Protein AF-A0A7C0WEJ3-F1 (afdb_monomer_lite)

Radius of gyration: 13.52 Å; chains: 1; bounding box: 32×20×32 Å

Structure (mmCIF, N/CA/C/O backbone):
data_AF-A0A7C0WEJ3-F1
#
_entry.id   AF-A0A7C0WEJ3-F1
#
loop_
_atom_site.group_PDB
_atom_site.id
_atom_site.type_symbol
_atom_site.label_atom_id
_atom_site.label_alt_id
_atom_site.label_comp_id
_atom_site.label_asym_id
_atom_site.label_entity_id
_atom_site.label_seq_id
_atom_site.pdbx_PDB_ins_code
_atom_site.Cartn_x
_atom_site.Cartn_y
_atom_site.Cartn_z
_atom_site.occupancy
_atom_site.B_iso_or_equiv
_atom_site.auth_seq_id
_atom_site.auth_comp_id
_atom_site.auth_asym_id
_atom_site.auth_atom_id
_atom_site.pdbx_PDB_model_num
ATOM 1 N N . ASP A 1 1 ? 7.192 -5.889 -11.028 1.00 75.38 1 ASP A N 1
ATOM 2 C CA . ASP A 1 1 ? 7.143 -7.212 -11.688 1.00 75.38 1 ASP A CA 1
ATOM 3 C C . ASP A 1 1 ? 6.064 -8.147 -11.174 1.00 75.38 1 ASP A C 1
ATOM 5 O O . ASP A 1 1 ? 5.527 -8.858 -12.004 1.00 75.38 1 ASP A O 1
ATOM 9 N N . LEU A 1 2 ? 5.687 -8.134 -9.884 1.00 83.81 2 LEU A N 1
ATOM 10 C CA . LEU A 1 2 ? 4.590 -8.990 -9.386 1.00 83.81 2 LEU A CA 1
ATOM 11 C C . LEU A 1 2 ? 3.314 -8.896 -10.243 1.00 83.81 2 LEU A C 1
ATOM 13 O O . LEU A 1 2 ? 2.799 -9.922 -10.659 1.00 83.81 2 LEU A O 1
ATOM 17 N N . MET A 1 3 ? 2.887 -7.687 -10.629 1.00 87.44 3 MET A N 1
ATOM 18 C CA . MET A 1 3 ? 1.745 -7.527 -11.544 1.00 87.44 3 MET A CA 1
ATOM 19 C C . MET A 1 3 ? 1.943 -8.252 -12.882 1.00 87.44 3 MET A C 1
ATOM 21 O O . MET A 1 3 ? 1.078 -9.018 -13.286 1.00 87.44 3 MET A O 1
ATOM 25 N N . ASN A 1 4 ? 3.094 -8.064 -13.530 1.00 84.00 4 ASN A N 1
ATOM 26 C CA . ASN A 1 4 ? 3.393 -8.644 -14.845 1.00 84.00 4 ASN A CA 1
ATOM 27 C C . ASN A 1 4 ? 3.524 -10.174 -14.812 1.00 84.00 4 ASN A C 1
ATOM 29 O O . ASN A 1 4 ? 3.320 -10.813 -15.841 1.00 84.00 4 ASN A O 1
ATOM 33 N N . LEU A 1 5 ? 3.873 -10.747 -13.654 1.00 86.88 5 LEU A N 1
ATOM 34 C CA . LEU A 1 5 ? 4.087 -12.183 -13.480 1.00 86.88 5 LEU A CA 1
ATOM 35 C C . LEU A 1 5 ? 2.846 -12.919 -12.961 1.00 86.88 5 LEU A C 1
ATOM 37 O O . LEU A 1 5 ? 2.505 -13.974 -13.484 1.00 86.88 5 LEU A O 1
ATOM 41 N N . SER A 1 6 ? 2.205 -12.402 -11.913 1.00 89.44 6 SER A N 1
ATOM 42 C CA . SER A 1 6 ? 1.169 -13.115 -11.156 1.00 89.44 6 SER A CA 1
ATOM 43 C C . SER A 1 6 ? -0.200 -12.439 -11.180 1.00 89.44 6 SER A C 1
ATOM 45 O O . SER A 1 6 ? -1.115 -12.929 -10.528 1.00 89.44 6 SER A O 1
ATOM 47 N N . GLY A 1 7 ? -0.356 -11.309 -11.879 1.00 87.06 7 GLY A N 1
ATOM 48 C CA . GLY A 1 7 ? -1.636 -10.597 -11.985 1.00 87.06 7 GLY A CA 1
ATOM 49 C C . GLY A 1 7 ? -2.085 -9.887 -10.702 1.00 87.06 7 GLY A C 1
ATOM 50 O O . GLY A 1 7 ? -3.161 -9.300 -10.674 1.00 87.06 7 GLY A O 1
ATOM 51 N N . PHE A 1 8 ? -1.270 -9.899 -9.642 1.00 90.75 8 PHE A N 1
ATOM 52 C CA . PHE A 1 8 ? -1.530 -9.150 -8.413 1.00 90.75 8 PHE A CA 1
ATOM 53 C C . PHE A 1 8 ? -0.232 -8.628 -7.793 1.00 90.75 8 PHE A C 1
ATOM 55 O O . PHE A 1 8 ? 0.866 -9.111 -8.069 1.00 90.75 8 PHE A O 1
ATOM 62 N N . CYS A 1 9 ? -0.348 -7.626 -6.927 1.00 92.56 9 CYS A N 1
ATOM 63 C CA . CYS A 1 9 ? 0.769 -7.086 -6.159 1.00 92.56 9 CYS A CA 1
ATOM 64 C C . CYS A 1 9 ? 0.319 -6.640 -4.766 1.00 92.56 9 CYS A C 1
ATOM 66 O O . CYS A 1 9 ? -0.839 -6.797 -4.388 1.00 92.56 9 CYS A O 1
ATOM 68 N N . ARG A 1 10 ? 1.230 -6.024 -4.008 1.00 94.00 10 ARG A N 1
ATOM 69 C CA . ARG A 1 10 ? 0.943 -5.482 -2.671 1.00 94.00 10 ARG A CA 1
ATOM 70 C C . ARG A 1 10 ? -0.226 -4.489 -2.659 1.00 94.00 10 ARG A C 1
ATOM 72 O O . ARG A 1 10 ? -0.9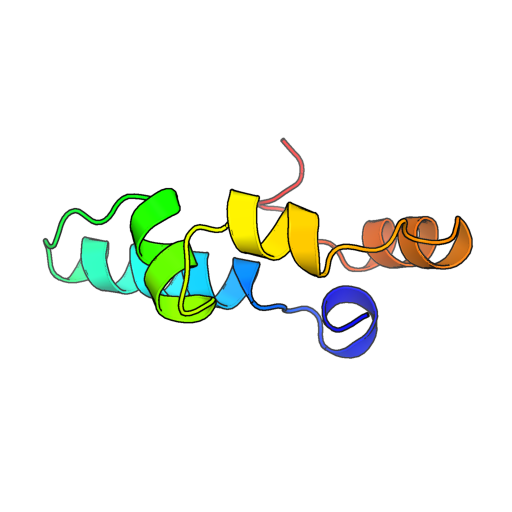92 -4.481 -1.707 1.00 94.00 10 ARG A O 1
ATOM 79 N N . ASN A 1 11 ? -0.417 -3.704 -3.722 1.00 93.31 11 ASN A N 1
ATOM 80 C CA . ASN A 1 11 ? -1.565 -2.795 -3.810 1.00 93.31 11 ASN A CA 1
ATOM 81 C C . ASN A 1 11 ? -2.897 -3.545 -3.971 1.00 93.31 11 ASN A C 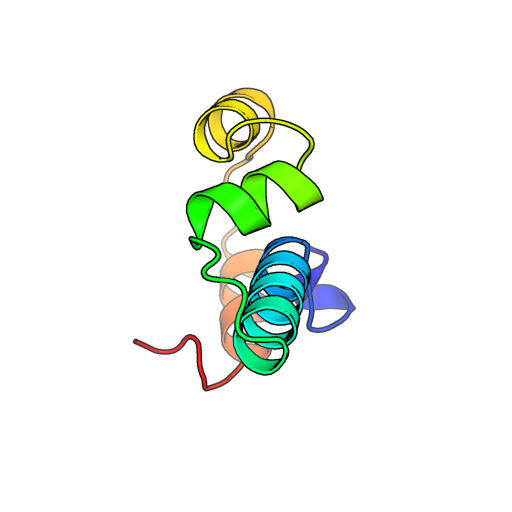1
ATOM 83 O O . ASN A 1 11 ? -3.896 -3.102 -3.418 1.00 93.31 11 ASN A O 1
ATOM 87 N N . CYS A 1 12 ? -2.909 -4.684 -4.670 1.00 94.38 12 CYS A N 1
ATOM 88 C CA . CYS A 1 12 ? -4.093 -5.544 -4.761 1.00 94.38 12 CYS A CA 1
ATOM 89 C C . CYS A 1 12 ? -4.427 -6.138 -3.390 1.00 94.38 12 CYS A C 1
ATOM 91 O O . CYS A 1 12 ? -5.572 -6.075 -2.965 1.00 94.38 12 CYS A O 1
ATOM 93 N N . LEU A 1 13 ? -3.409 -6.616 -2.662 1.00 95.56 13 LEU A N 1
ATOM 94 C CA . LEU A 1 13 ? -3.582 -7.112 -1.293 1.00 95.56 13 LEU A CA 1
ATOM 95 C C . LEU A 1 13 ? -4.145 -6.030 -0.360 1.00 95.56 13 LEU A C 1
ATOM 97 O O . LEU A 1 13 ? -5.032 -6.320 0.433 1.00 95.56 13 LEU A O 1
ATOM 101 N N . ALA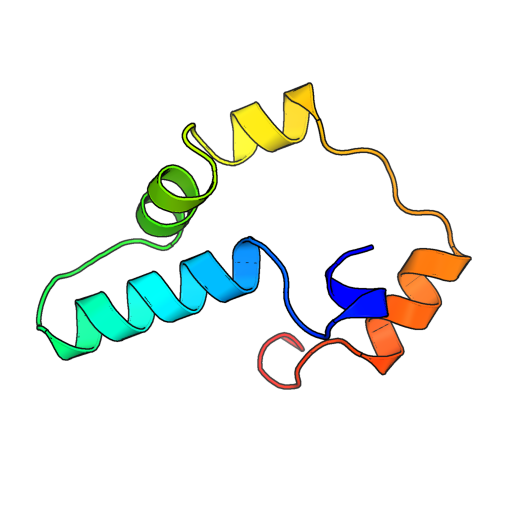 A 1 14 ? -3.667 -4.786 -0.476 1.00 96.50 14 ALA A N 1
ATOM 102 C CA . ALA A 1 14 ? -4.180 -3.668 0.314 1.00 96.50 14 ALA A CA 1
ATOM 103 C C . ALA A 1 14 ? -5.654 -3.364 -0.005 1.00 96.50 14 ALA A C 1
ATOM 105 O O . ALA A 1 14 ? -6.446 -3.174 0.915 1.00 96.50 14 ALA A O 1
ATOM 106 N N . ASN A 1 15 ? -6.039 -3.380 -1.286 1.00 94.69 15 ASN A N 1
ATOM 107 C CA . ASN A 1 15 ? -7.436 -3.207 -1.687 1.00 94.69 15 ASN A CA 1
ATOM 108 C C . ASN A 1 15 ? -8.319 -4.333 -1.127 1.00 94.69 15 ASN A C 1
ATOM 110 O O . ASN A 1 15 ? -9.294 -4.038 -0.449 1.00 94.69 15 ASN A O 1
ATOM 114 N N . TRP A 1 16 ? -7.937 -5.603 -1.302 1.00 96.19 16 TRP A N 1
ATOM 115 C CA . TRP A 1 16 ? -8.709 -6.736 -0.775 1.00 96.19 16 TRP A CA 1
ATOM 116 C C . TRP A 1 16 ? -8.827 -6.713 0.749 1.00 96.19 16 TRP A C 1
ATOM 118 O O . TRP A 1 16 ? -9.876 -7.043 1.293 1.00 96.19 16 TRP A O 1
ATOM 128 N N . TYR A 1 17 ? -7.770 -6.295 1.451 1.00 97.12 17 TYR A N 1
ATOM 129 C CA . TYR A 1 17 ? -7.808 -6.139 2.902 1.00 97.12 17 TYR A CA 1
ATOM 130 C C . TYR A 1 17 ? -8.810 -5.059 3.325 1.00 97.12 17 TYR A C 1
ATOM 132 O O . TYR A 1 17 ? -9.587 -5.261 4.256 1.00 97.12 17 TYR A O 1
ATOM 140 N N . ARG A 1 18 ? -8.813 -3.921 2.623 1.00 96.81 18 ARG A N 1
ATOM 141 C CA . ARG A 1 18 ? -9.773 -2.839 2.844 1.00 96.81 18 ARG A CA 1
ATOM 142 C C . ARG A 1 18 ? -11.203 -3.285 2.568 1.00 96.81 18 ARG A C 1
ATOM 144 O O . ARG A 1 18 ? -12.080 -3.038 3.386 1.00 96.81 18 ARG A O 1
ATOM 151 N N . ASP A 1 19 ? -11.433 -3.951 1.446 1.00 95.75 19 ASP A N 1
ATOM 152 C CA . ASP A 1 19 ? -12.768 -4.394 1.059 1.00 95.75 19 ASP A CA 1
ATOM 153 C C . ASP A 1 19 ? -13.307 -5.418 2.081 1.00 95.75 19 ASP A C 1
ATOM 155 O O . ASP A 1 19 ? -14.429 -5.271 2.562 1.00 95.75 19 ASP A O 1
ATOM 159 N N . ALA A 1 20 ? -12.465 -6.342 2.560 1.00 97.56 20 ALA A N 1
ATOM 160 C CA . ALA A 1 20 ? -12.812 -7.267 3.643 1.00 97.56 20 ALA A CA 1
ATOM 161 C C . ALA A 1 20 ? -13.062 -6.578 5.003 1.00 97.56 20 ALA A C 1
ATOM 163 O O . ALA A 1 20 ? -13.828 -7.089 5.824 1.00 97.56 20 ALA A O 1
ATOM 164 N N . ALA A 1 21 ? -12.411 -5.443 5.282 1.00 96.75 21 ALA A N 1
ATOM 165 C CA . ALA A 1 21 ? -12.692 -4.632 6.469 1.00 96.75 21 ALA A CA 1
ATOM 166 C C . ALA A 1 21 ? -14.064 -3.946 6.350 1.00 96.75 21 ALA A C 1
ATOM 168 O O . ALA A 1 21 ? -14.880 -4.040 7.271 1.00 96.75 21 ALA A O 1
ATOM 169 N N . ASN A 1 22 ? -14.353 -3.367 5.183 1.00 94.31 22 ASN A N 1
ATOM 170 C CA . ASN A 1 22 ? -15.630 -2.724 4.882 1.00 94.31 22 ASN A CA 1
ATOM 171 C C . ASN A 1 22 ? -16.803 -3.712 4.969 1.00 94.31 22 ASN A C 1
ATOM 173 O O . ASN A 1 22 ? -17.830 -3.389 5.563 1.00 94.31 22 ASN A O 1
ATOM 177 N N . GLU A 1 23 ? -16.643 -4.940 4.463 1.00 96.88 23 GLU A N 1
ATOM 178 C CA . GLU A 1 23 ? -17.638 -6.019 4.597 1.00 96.88 23 GLU A CA 1
ATOM 179 C C . GLU A 1 23 ? -17.954 -6.365 6.060 1.00 96.88 23 GLU A C 1
ATOM 181 O O . GLU A 1 23 ? -19.058 -6.801 6.384 1.00 96.88 23 GLU A O 1
ATOM 186 N N . LYS A 1 24 ? -16.996 -6.142 6.965 1.00 97.44 24 LYS A N 1
ATOM 187 C CA . LYS A 1 24 ? -17.151 -6.338 8.413 1.00 97.44 24 LYS A CA 1
ATOM 188 C C . LYS A 1 24 ? -17.609 -5.073 9.145 1.00 97.44 24 LYS A C 1
ATOM 190 O O . LYS A 1 24 ? -17.643 -5.073 10.374 1.00 97.44 24 LYS A O 1
ATOM 195 N N . GLY A 1 25 ? -17.948 -4.007 8.419 1.00 97.19 25 GLY A N 1
ATOM 196 C CA . GLY A 1 25 ? -18.359 -2.724 8.987 1.00 97.19 25 GLY A CA 1
ATOM 197 C C . GLY A 1 25 ? -17.221 -1.944 9.650 1.00 97.19 25 GLY A C 1
ATOM 198 O O . GLY A 1 25 ? -17.484 -1.056 10.459 1.00 97.19 25 GLY A O 1
ATOM 199 N N . VAL A 1 26 ? -15.965 -2.279 9.343 1.00 97.75 26 VAL A N 1
ATOM 200 C CA . VAL A 1 26 ? -14.787 -1.551 9.819 1.00 97.75 26 VAL A CA 1
ATOM 201 C C . VAL A 1 26 ? -14.361 -0.577 8.732 1.00 97.75 26 VAL A C 1
ATOM 203 O O . VAL A 1 26 ? -13.879 -1.000 7.684 1.00 97.75 26 VAL A O 1
ATOM 206 N N . ASP A 1 27 ? -14.519 0.718 8.996 1.00 95.56 27 ASP A N 1
ATOM 207 C CA . ASP A 1 27 ? -14.021 1.755 8.095 1.00 95.56 27 ASP A CA 1
ATOM 208 C C . ASP A 1 27 ? -12.488 1.737 8.080 1.00 95.56 27 ASP A C 1
ATOM 210 O O . ASP A 1 27 ? -11.831 1.901 9.114 1.00 95.56 27 ASP A O 1
ATOM 214 N N . LEU A 1 28 ? -11.919 1.494 6.901 1.00 95.50 28 LEU A N 1
ATOM 215 C CA . LEU A 1 28 ? -10.481 1.459 6.695 1.00 95.50 28 LEU A CA 1
ATOM 216 C C . LEU A 1 28 ? -10.116 2.281 5.463 1.00 95.50 28 LEU A C 1
ATOM 218 O O . LEU A 1 28 ? -10.548 2.004 4.342 1.00 95.50 28 LEU A O 1
ATOM 222 N N . SER A 1 29 ? -9.247 3.272 5.653 1.00 95.94 29 SER A N 1
ATOM 223 C CA . SER A 1 29 ? -8.768 4.082 4.539 1.00 95.94 29 SER A CA 1
ATOM 224 C C . SER A 1 29 ? -7.818 3.296 3.626 1.00 95.94 29 SER A C 1
ATOM 226 O O . SER A 1 29 ? -7.212 2.273 3.979 1.00 95.94 29 SER A O 1
ATOM 228 N N . LYS A 1 30 ? -7.656 3.797 2.401 1.00 93.50 30 LYS A N 1
ATOM 229 C CA . LYS A 1 30 ? -6.716 3.240 1.421 1.00 93.50 30 LYS A CA 1
ATOM 230 C C . LYS A 1 30 ? -5.267 3.360 1.906 1.00 93.50 30 LYS A C 1
ATOM 232 O O . LYS A 1 30 ? -4.452 2.476 1.663 1.00 93.50 30 LYS A O 1
ATOM 237 N N . GLU A 1 31 ? -4.945 4.445 2.595 1.00 95.75 31 GLU A N 1
ATOM 238 C CA . GLU A 1 31 ? -3.630 4.711 3.168 1.00 95.75 31 GLU A CA 1
ATOM 239 C C . GLU A 1 31 ? -3.341 3.735 4.311 1.00 95.75 31 GLU A C 1
ATOM 241 O O . GLU A 1 31 ? -2.289 3.099 4.307 1.00 95.75 31 GLU A O 1
ATOM 246 N N . ALA A 1 32 ? -4.303 3.536 5.219 1.00 96.62 32 ALA A N 1
ATOM 247 C CA . ALA A 1 32 ? -4.158 2.626 6.352 1.00 96.62 32 ALA A CA 1
ATOM 248 C C . ALA A 1 32 ? -4.021 1.162 5.903 1.00 96.62 32 ALA A C 1
ATOM 250 O O . ALA A 1 32 ? -3.138 0.443 6.365 1.00 96.62 32 ALA A O 1
ATOM 251 N N . SER A 1 33 ? -4.838 0.718 4.943 1.00 97.25 33 SER A N 1
ATOM 252 C CA . SER A 1 33 ? -4.719 -0.636 4.376 1.00 97.25 33 SER A CA 1
ATOM 253 C C . SER A 1 33 ? -3.373 -0.871 3.682 1.00 97.25 33 SER A C 1
ATOM 255 O O . SER A 1 33 ? -2.797 -1.956 3.786 1.00 97.25 33 SER A O 1
ATOM 257 N N . ARG A 1 34 ? -2.818 0.146 3.013 1.00 97.12 34 ARG A N 1
ATOM 258 C CA . ARG A 1 34 ? -1.462 0.071 2.455 1.00 97.12 34 ARG A CA 1
ATOM 259 C C . ARG A 1 34 ? -0.409 0.017 3.550 1.00 97.12 34 ARG A C 1
ATOM 261 O O . ARG A 1 34 ? 0.483 -0.815 3.455 1.00 97.12 34 ARG A O 1
ATOM 268 N N . GLU A 1 35 ? -0.505 0.843 4.583 1.00 97.31 35 GLU A N 1
ATOM 269 C CA . GLU A 1 35 ? 0.454 0.820 5.690 1.00 97.31 35 GLU A CA 1
ATOM 270 C C . GLU A 1 35 ? 0.527 -0.559 6.360 1.00 97.31 35 GLU A C 1
ATOM 272 O O . GLU A 1 35 ? 1.625 -1.062 6.593 1.00 97.31 35 GLU A O 1
ATOM 277 N N . ILE A 1 36 ? -0.613 -1.235 6.537 1.00 96.94 36 ILE A N 1
ATOM 278 C CA . ILE A 1 36 ? -0.673 -2.616 7.043 1.00 96.94 36 ILE A CA 1
ATOM 279 C C . ILE A 1 36 ? 0.112 -3.586 6.143 1.00 96.94 36 ILE A C 1
ATOM 281 O O . ILE A 1 36 ? 0.876 -4.413 6.637 1.00 96.94 36 ILE A O 1
ATOM 285 N N . VAL A 1 37 ? -0.049 -3.493 4.819 1.00 96.69 37 VAL A N 1
ATOM 286 C CA . VAL A 1 37 ? 0.609 -4.407 3.866 1.00 96.69 37 VAL A CA 1
ATOM 287 C C . VAL A 1 37 ? 2.095 -4.084 3.661 1.00 96.69 37 VAL A C 1
ATOM 289 O O . VAL A 1 37 ? 2.901 -4.989 3.444 1.00 96.69 37 VAL A O 1
ATOM 292 N N . TYR A 1 38 ? 2.470 -2.805 3.690 1.00 94.88 38 TYR A N 1
ATOM 293 C CA . TYR A 1 38 ? 3.842 -2.345 3.451 1.00 94.88 38 TYR A CA 1
ATOM 294 C C . TYR A 1 38 ? 4.685 -2.255 4.734 1.00 94.88 38 TYR A C 1
ATOM 296 O O . TYR A 1 38 ? 5.910 -2.157 4.639 1.00 94.88 38 TYR A O 1
ATOM 304 N N . GLY A 1 39 ? 4.060 -2.302 5.916 1.00 95.69 39 GLY A N 1
ATOM 305 C CA . GLY A 1 39 ? 4.715 -2.189 7.224 1.00 95.69 39 GLY A CA 1
ATOM 306 C C . GLY A 1 39 ? 5.242 -0.785 7.548 1.00 95.69 39 GLY A C 1
ATOM 307 O O . GLY A 1 39 ? 6.013 -0.625 8.491 1.00 95.69 39 GLY A O 1
ATOM 308 N N . MET A 1 40 ? 4.889 0.211 6.733 1.00 94.62 40 MET A N 1
ATOM 309 C CA . MET A 1 40 ? 5.236 1.629 6.870 1.00 94.62 40 MET A CA 1
ATOM 310 C C . MET A 1 40 ? 4.350 2.470 5.933 1.00 94.62 40 MET A C 1
ATOM 312 O O . MET A 1 40 ? 3.756 1.902 5.006 1.00 94.62 40 MET A O 1
ATOM 316 N N . PRO A 1 41 ? 4.297 3.807 6.095 1.00 95.19 41 PRO A N 1
ATOM 317 C CA . PRO A 1 41 ? 3.579 4.674 5.169 1.00 95.19 41 PRO A CA 1
ATOM 318 C C . PRO A 1 41 ? 4.012 4.446 3.717 1.00 95.19 41 PRO A C 1
ATOM 320 O O . PRO A 1 41 ? 5.206 4.375 3.407 1.00 95.19 41 PRO A O 1
ATOM 323 N N . TYR A 1 42 ? 3.034 4.341 2.815 1.00 91.56 42 TYR A N 1
ATOM 324 C CA . TYR A 1 42 ? 3.277 4.006 1.409 1.00 91.56 42 TYR A CA 1
ATOM 325 C C . TYR A 1 42 ? 4.236 4.986 0.722 1.00 91.56 42 TYR A C 1
ATOM 327 O O . TYR A 1 42 ? 5.123 4.551 -0.011 1.00 91.56 42 TYR A O 1
ATOM 335 N N . GLU A 1 43 ? 4.110 6.285 1.002 1.00 91.31 43 GLU A N 1
ATOM 336 C CA . GLU A 1 43 ? 5.006 7.303 0.440 1.00 91.31 43 GLU A CA 1
ATOM 337 C C . GLU A 1 43 ? 6.456 7.100 0.907 1.00 91.31 43 GLU A C 1
ATOM 339 O O . GLU A 1 43 ? 7.370 7.088 0.087 1.00 91.31 43 GLU A O 1
ATOM 344 N N . THR A 1 44 ? 6.676 6.784 2.187 1.00 91.69 44 THR A N 1
ATOM 345 C CA . THR A 1 44 ? 8.013 6.452 2.706 1.00 91.69 44 THR A CA 1
ATOM 346 C C . THR A 1 44 ? 8.588 5.195 2.055 1.00 91.69 44 THR A C 1
ATOM 348 O O . THR A 1 44 ? 9.782 5.136 1.753 1.00 91.69 44 THR A O 1
ATOM 351 N N . TRP A 1 45 ? 7.765 4.168 1.826 1.00 92.88 45 TRP A N 1
ATOM 352 C CA . TRP A 1 45 ? 8.211 2.967 1.119 1.00 92.88 45 TRP A CA 1
ATOM 353 C C . TRP A 1 45 ? 8.593 3.282 -0.332 1.00 92.88 45 TRP A C 1
ATOM 355 O O . TRP A 1 45 ? 9.623 2.816 -0.824 1.00 92.88 45 TRP A O 1
ATOM 365 N N . LYS A 1 46 ? 7.779 4.099 -1.004 1.00 89.19 46 LYS A N 1
ATOM 366 C CA . LYS A 1 46 ? 7.990 4.540 -2.381 1.00 89.19 46 LYS A CA 1
ATOM 367 C C . LYS A 1 46 ? 9.297 5.312 -2.530 1.00 89.19 46 LYS A C 1
ATOM 369 O O . LYS A 1 46 ? 10.095 4.956 -3.391 1.00 89.19 46 LYS A O 1
ATOM 374 N N . GLU A 1 47 ? 9.565 6.271 -1.653 1.00 90.88 47 GLU A N 1
ATOM 375 C CA . GLU A 1 47 ? 10.823 7.028 -1.638 1.00 90.88 47 GLU A CA 1
ATOM 376 C C . GLU A 1 47 ? 12.052 6.130 -1.443 1.00 90.88 47 GLU A C 1
ATOM 378 O O . GLU A 1 47 ? 13.075 6.313 -2.10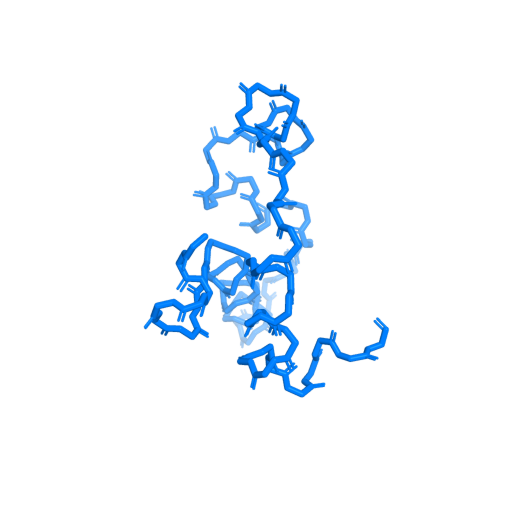0 1.00 90.88 47 GLU A O 1
ATOM 383 N N . LYS A 1 48 ? 11.961 5.132 -0.556 1.00 87.38 48 LYS A N 1
ATOM 384 C CA . LYS A 1 48 ? 13.094 4.254 -0.224 1.00 87.38 48 LYS A CA 1
ATOM 385 C C . LYS A 1 48 ? 13.353 3.157 -1.253 1.00 87.38 48 LYS A C 1
ATOM 387 O O . LYS A 1 48 ? 14.485 2.685 -1.367 1.00 87.38 48 LYS A O 1
ATOM 392 N N . HIS A 1 49 ? 12.313 2.681 -1.937 1.00 85.12 49 HIS A N 1
ATOM 393 C CA . HIS A 1 49 ? 12.375 1.403 -2.651 1.00 85.12 49 HIS A CA 1
ATOM 394 C C . HIS A 1 49 ? 11.804 1.419 -4.069 1.00 85.12 49 HIS A C 1
ATOM 396 O O . HIS A 1 49 ? 12.122 0.506 -4.840 1.00 85.12 49 HIS A O 1
ATOM 402 N N . GLN A 1 50 ? 10.970 2.393 -4.443 1.00 81.69 50 GLN A N 1
ATOM 403 C CA . GLN A 1 50 ? 10.373 2.395 -5.773 1.00 81.69 50 GLN A CA 1
ATOM 404 C C . GLN A 1 50 ? 11.413 2.809 -6.817 1.00 81.69 50 GLN A C 1
ATOM 406 O O . GLN A 1 50 ? 11.948 3.912 -6.799 1.00 81.69 50 GLN A O 1
ATOM 411 N N . LYS A 1 51 ? 11.680 1.900 -7.756 1.00 85.62 51 LYS A N 1
ATOM 412 C CA . LYS A 1 51 ? 12.486 2.168 -8.949 1.00 85.62 51 LYS A CA 1
ATOM 413 C C . LYS A 1 51 ? 11.571 2.475 -10.125 1.00 85.62 51 LYS A C 1
ATOM 415 O O . LYS A 1 51 ? 10.461 1.941 -10.202 1.00 85.62 51 LYS A O 1
ATOM 420 N N . GLU A 1 52 ? 12.063 3.293 -11.045 1.00 84.19 52 GLU A N 1
ATOM 421 C CA . GLU A 1 52 ? 11.380 3.565 -12.304 1.00 84.19 52 GLU A CA 1
ATOM 422 C C . GLU A 1 52 ? 11.217 2.267 -13.112 1.00 84.19 52 GLU A C 1
ATOM 424 O O . GLU A 1 52 ? 12.116 1.419 -13.163 1.00 84.19 52 GLU A O 1
ATOM 429 N N . ALA A 1 53 ? 10.032 2.069 -13.686 1.00 85.06 53 ALA A N 1
ATOM 430 C CA . ALA A 1 53 ? 9.756 0.906 -14.515 1.00 85.06 53 ALA A CA 1
ATOM 431 C C . ALA A 1 53 ? 10.305 1.139 -15.927 1.00 85.06 53 ALA A C 1
ATOM 433 O O . ALA A 1 53 ? 10.109 2.204 -16.503 1.00 85.06 53 ALA A O 1
ATOM 434 N N . SER A 1 54 ? 10.959 0.130 -16.507 1.00 90.00 54 SER A N 1
ATOM 435 C CA . SER A 1 54 ? 11.349 0.183 -17.917 1.00 90.00 54 SER A CA 1
ATOM 436 C C . SER A 1 54 ? 10.118 0.232 -18.831 1.00 90.00 54 SER A C 1
ATOM 438 O O . SER A 1 54 ? 9.043 -0.250 -18.467 1.00 90.00 54 SER A O 1
ATOM 440 N N . ALA A 1 55 ? 10.295 0.744 -20.051 1.00 90.69 55 ALA A N 1
ATOM 441 C CA . ALA A 1 55 ? 9.232 0.812 -21.058 1.00 90.69 55 ALA A CA 1
ATOM 442 C C . ALA A 1 55 ? 8.564 -0.552 -21.314 1.00 90.69 55 ALA A C 1
ATOM 444 O O . ALA A 1 55 ? 7.343 -0.647 -21.369 1.00 90.69 55 ALA A O 1
ATOM 445 N N . GLU A 1 56 ? 9.352 -1.627 -21.378 1.00 88.81 56 GLU A N 1
ATOM 446 C CA . GLU A 1 56 ? 8.848 -2.998 -21.528 1.00 88.81 56 GLU A CA 1
ATOM 447 C C . GLU A 1 56 ? 7.94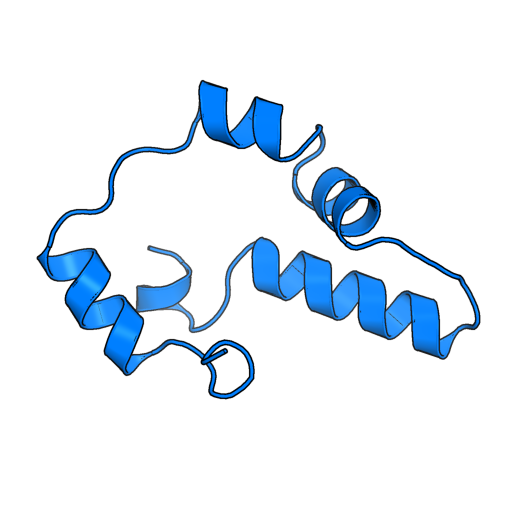5 -3.425 -20.359 1.00 88.81 56 GLU A C 1
ATOM 449 O O . GLU A 1 56 ? 6.896 -4.040 -20.557 1.00 88.81 56 GLU A O 1
ATOM 454 N N . LYS A 1 57 ? 8.310 -3.056 -19.124 1.00 87.06 57 LYS A N 1
ATOM 455 C CA . LYS A 1 57 ? 7.508 -3.381 -17.940 1.00 87.06 57 LYS A CA 1
ATOM 456 C C . LYS A 1 57 ? 6.196 -2.613 -17.917 1.00 87.06 57 LYS A C 1
ATOM 458 O O . LYS A 1 57 ? 5.206 -3.177 -17.459 1.00 87.06 57 LYS A O 1
ATOM 463 N N . LEU A 1 58 ? 6.197 -1.369 -18.395 1.00 87.88 58 LEU A N 1
ATOM 464 C CA . LEU A 1 58 ? 4.992 -0.554 -18.542 1.00 87.88 58 LEU A CA 1
ATOM 465 C C . LEU A 1 58 ? 4.068 -1.128 -19.621 1.00 87.88 58 LEU A C 1
ATOM 467 O O . LEU A 1 58 ? 2.884 -1.309 -19.362 1.00 87.88 58 LEU A O 1
ATOM 471 N N . ALA A 1 59 ? 4.611 -1.502 -20.783 1.00 88.88 59 ALA A N 1
ATOM 472 C CA . ALA A 1 59 ? 3.833 -2.118 -21.856 1.00 88.88 59 ALA A CA 1
ATOM 473 C C . ALA A 1 59 ? 3.159 -3.418 -21.392 1.00 88.88 59 ALA A C 1
ATOM 475 O O . ALA A 1 59 ? 1.950 -3.578 -21.539 1.00 88.88 59 ALA A O 1
ATOM 476 N N . ARG A 1 60 ? 3.912 -4.314 -20.738 1.00 87.56 60 ARG A N 1
ATOM 477 C CA . ARG A 1 60 ? 3.340 -5.559 -20.212 1.00 87.56 60 ARG A CA 1
ATOM 478 C C . ARG A 1 60 ? 2.315 -5.312 -19.108 1.00 87.56 60 ARG A C 1
ATOM 480 O O . ARG A 1 60 ? 1.356 -6.068 -18.996 1.00 87.56 60 ARG A O 1
ATOM 487 N N . PHE A 1 61 ? 2.507 -4.272 -18.300 1.00 86.75 61 PHE A N 1
ATOM 488 C CA . PHE A 1 61 ? 1.552 -3.900 -17.262 1.00 86.75 61 PHE A CA 1
ATOM 489 C C . PHE A 1 61 ? 0.190 -3.515 -17.851 1.0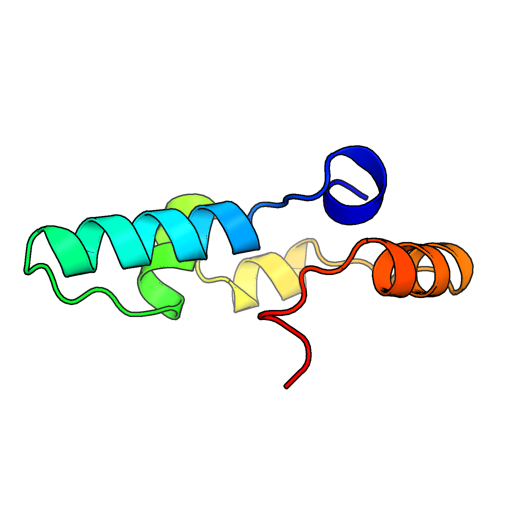0 86.75 61 PHE A C 1
ATOM 491 O O . PHE A 1 61 ? -0.823 -3.960 -17.324 1.00 86.75 61 PHE A O 1
ATOM 498 N N . GLU A 1 62 ? 0.145 -2.774 -18.961 1.00 86.19 62 GLU A N 1
ATOM 499 C CA . GLU A 1 62 ? -1.118 -2.413 -19.627 1.00 86.19 62 GLU A CA 1
ATOM 500 C C . GLU A 1 62 ? -1.922 -3.627 -20.114 1.00 86.19 62 GLU A C 1
ATOM 502 O O . GLU A 1 62 ? -3.153 -3.600 -20.107 1.00 86.19 62 GLU A O 1
ATOM 507 N N . GLU A 1 63 ? -1.246 -4.718 -20.478 1.00 86.19 63 GLU A N 1
ATOM 508 C CA . GLU A 1 63 ? -1.900 -5.963 -20.896 1.00 86.19 63 GLU A CA 1
ATOM 509 C C . GLU A 1 63 ? -2.526 -6.730 -19.722 1.00 86.19 63 GLU A C 1
ATOM 511 O O . GLU A 1 63 ? -3.543 -7.398 -19.896 1.00 86.19 63 GLU A O 1
ATOM 516 N N . VAL A 1 64 ? -1.917 -6.658 -18.532 1.00 84.94 64 VAL A N 1
ATOM 517 C CA . VAL A 1 64 ? -2.314 -7.465 -17.360 1.00 84.94 64 VAL A CA 1
ATOM 518 C C . VAL A 1 64 ? -3.051 -6.672 -16.281 1.00 84.94 64 VAL A C 1
ATOM 520 O O . VAL A 1 64 ? -3.534 -7.257 -15.311 1.00 84.94 64 VAL A O 1
ATOM 523 N N . ARG A 1 65 ? -3.098 -5.341 -16.389 1.00 81.81 65 ARG A N 1
ATOM 524 C CA . ARG A 1 65 ? -3.715 -4.476 -15.383 1.00 81.81 65 ARG A CA 1
ATOM 525 C C . ARG A 1 65 ? -5.227 -4.767 -15.292 1.00 81.81 65 ARG A C 1
ATOM 527 O O . ARG A 1 65 ? -5.903 -4.770 -16.323 1.00 81.81 65 ARG A O 1
ATOM 534 N N . PRO A 1 66 ? -5.784 -4.969 -14.081 1.00 75.12 66 PRO A N 1
ATOM 535 C CA . PRO A 1 66 ? -7.195 -5.308 -13.920 1.00 75.12 66 PRO A CA 1
ATOM 536 C C . PRO A 1 66 ? -8.144 -4.166 -14.351 1.00 75.12 66 PRO A C 1
ATOM 538 O O . PRO A 1 66 ? -7.797 -2.989 -14.194 1.00 75.12 66 PRO A O 1
ATOM 541 N N . PRO A 1 67 ? -9.352 -4.479 -14.869 1.00 71.06 67 PRO A N 1
ATOM 542 C CA . PRO A 1 67 ? -10.269 -3.495 -15.464 1.00 71.06 67 PRO A CA 1
ATOM 543 C C . PRO A 1 67 ? -10.691 -2.380 -14.503 1.00 71.06 67 PRO A C 1
ATOM 545 O O . PRO A 1 67 ? -10.794 -1.227 -14.899 1.00 71.06 67 PRO A O 1
ATOM 548 N N . GLU A 1 68 ? -10.861 -2.723 -13.230 1.00 65.06 68 GLU A N 1
ATOM 549 C CA . GLU A 1 68 ? -11.216 -1.838 -12.109 1.00 65.06 68 GLU A CA 1
ATOM 550 C C . GLU A 1 68 ? -10.131 -0.812 -11.727 1.00 65.06 68 GLU A C 1
ATOM 552 O O . GLU A 1 68 ? -10.300 -0.029 -10.800 1.00 65.06 68 GLU A O 1
ATOM 557 N N . SER A 1 69 ? -9.002 -0.805 -12.439 1.00 59.75 69 SER A N 1
ATOM 558 C CA . SER A 1 69 ? -7.907 0.157 -12.260 1.00 59.75 69 SER A CA 1
ATOM 559 C C . SER A 1 69 ? -7.642 1.023 -13.501 1.00 59.75 69 SER A C 1
ATOM 561 O O . SER A 1 69 ? -6.531 1.535 -13.665 1.00 59.75 69 SER A O 1
ATOM 563 N N . ARG A 1 70 ? -8.637 1.145 -14.396 1.00 55.59 70 ARG A N 1
ATOM 564 C CA . ARG A 1 70 ? -8.575 1.910 -15.658 1.00 55.59 70 ARG A CA 1
ATOM 565 C C . ARG A 1 70 ? -9.064 3.364 -15.577 1.00 55.59 70 ARG A C 1
ATOM 567 O O . ARG A 1 70 ? -9.030 4.027 -16.609 1.00 55.59 70 ARG A O 1
ATOM 574 N N . ASP A 1 71 ? -9.453 3.842 -14.398 1.00 39.91 71 ASP A N 1
ATOM 575 C CA . ASP A 1 71 ? -9.774 5.259 -14.160 1.00 39.91 71 ASP A CA 1
ATOM 576 C C . ASP A 1 71 ? -8.521 6.119 -13.932 1.00 39.91 71 ASP A C 1
ATOM 578 O O . ASP A 1 71 ? -7.623 5.682 -13.166 1.00 39.91 71 ASP A O 1
#

Secondary structure (DSSP, 8-state):
-HHHHHS--HHHHHHHHHHHHHHTT----HHHHHHHHHSS-HHHHHHHHPPPPPHHHHHHHHHHS-GGG--

Sequence (71 aa):
DLMNLSGFCRNCLANWYRDAANEKGVDLSKEASREIVYGMPYETWKEKHQKEASAEKLARFEEVRPPESRD

pLDDT: mean 88.98, std 10.34, range [39.91, 97.75]

Foldseek 3Di:
DCCLPPLDDLLNQLVVVQVVCVVVVHHDDSQRSSCVSQVHGPVVCCVVPPDDDDPVRVVSNVVSPDPVPPD